Protein AF-D0IIN6-F1 (afdb_monomer_lite)

Structure (mmCIF, N/CA/C/O backbone):
data_AF-D0IIN6-F1
#
_entry.id   AF-D0IIN6-F1
#
loop_
_atom_site.group_PDB
_atom_site.id
_atom_site.type_symbol
_atom_site.label_atom_id
_atom_site.label_alt_id
_atom_site.label_comp_id
_atom_site.label_asym_id
_atom_site.label_entity_id
_atom_site.label_seq_id
_atom_site.pdbx_PDB_ins_code
_atom_site.Cartn_x
_atom_site.Cartn_y
_atom_site.Cartn_z
_atom_site.occupancy
_atom_site.B_iso_or_equiv
_atom_site.auth_seq_id
_atom_site.auth_comp_id
_atom_site.auth_asym_id
_atom_site.auth_atom_id
_atom_site.pdbx_PDB_model_num
ATOM 1 N N . MET A 1 1 ? -13.307 -1.478 1.843 1.00 86.50 1 MET A N 1
ATOM 2 C CA . MET A 1 1 ? -12.385 -2.461 1.232 1.00 86.50 1 MET A CA 1
ATOM 3 C C . MET A 1 1 ? -12.185 -2.228 -0.260 1.00 86.50 1 MET A C 1
ATOM 5 O O . MET A 1 1 ? -11.046 -2.038 -0.649 1.00 86.50 1 MET A O 1
ATOM 9 N N . LEU A 1 2 ? -13.252 -2.179 -1.075 1.00 94.38 2 LEU A N 1
ATOM 10 C CA . LEU A 1 2 ? -13.151 -2.034 -2.539 1.00 94.38 2 LEU A CA 1
ATOM 11 C C . LEU A 1 2 ? -12.252 -0.866 -2.983 1.00 94.38 2 LEU A C 1
ATOM 13 O O . LEU A 1 2 ? -11.308 -1.080 -3.729 1.00 94.38 2 LEU A O 1
ATOM 17 N N . PHE A 1 3 ? -12.486 0.341 -2.459 1.00 94.88 3 PHE A N 1
ATOM 18 C CA . PHE A 1 3 ? -11.671 1.518 -2.788 1.00 94.88 3 PHE A CA 1
ATOM 19 C C . PHE A 1 3 ? -10.205 1.391 -2.364 1.00 94.88 3 PHE A C 1
ATOM 21 O O . PHE A 1 3 ? -9.323 1.862 -3.063 1.00 94.88 3 PHE A O 1
ATOM 28 N N . ILE A 1 4 ? -9.935 0.714 -1.248 1.00 96.19 4 ILE A N 1
ATOM 29 C CA . ILE A 1 4 ? -8.577 0.527 -0.721 1.00 96.19 4 ILE A CA 1
ATOM 30 C C . ILE A 1 4 ? -7.779 -0.388 -1.645 1.00 96.19 4 ILE A C 1
ATOM 32 O O . ILE A 1 4 ? -6.668 -0.058 -2.046 1.00 96.19 4 ILE A O 1
ATOM 36 N N . VAL A 1 5 ? -8.380 -1.517 -2.023 1.00 96.69 5 VAL A N 1
ATOM 37 C CA . VAL A 1 5 ? -7.793 -2.434 -3.003 1.00 96.69 5 VAL A CA 1
ATOM 38 C C . VAL A 1 5 ? -7.645 -1.728 -4.351 1.00 96.69 5 VAL A C 1
ATOM 40 O O . VAL A 1 5 ? -6.601 -1.840 -4.981 1.00 96.69 5 VAL A O 1
ATOM 43 N N . GLY A 1 6 ? -8.645 -0.936 -4.752 1.00 98.19 6 GLY A N 1
ATOM 44 C CA . GLY A 1 6 ? -8.590 -0.105 -5.953 1.00 98.19 6 GLY A CA 1
ATOM 45 C C . GLY A 1 6 ? -7.398 0.855 -5.963 1.00 98.19 6 GLY A C 1
ATOM 46 O O . GLY A 1 6 ? -6.684 0.907 -6.957 1.00 98.19 6 GLY A O 1
ATOM 47 N N . PHE A 1 7 ? -7.124 1.553 -4.857 1.00 97.81 7 PHE A N 1
ATOM 48 C CA . PHE A 1 7 ? -5.962 2.441 -4.748 1.00 97.81 7 PHE A CA 1
ATOM 49 C C . PHE A 1 7 ? -4.633 1.690 -4.818 1.00 97.81 7 PHE A C 1
ATOM 51 O O . PHE A 1 7 ? -3.706 2.177 -5.462 1.00 97.81 7 PHE A O 1
ATOM 58 N N . LEU A 1 8 ? -4.534 0.499 -4.222 1.00 98.06 8 LEU A N 1
ATOM 59 C CA . LEU A 1 8 ? -3.320 -0.313 -4.313 1.00 98.06 8 LEU A CA 1
ATOM 60 C C . LEU A 1 8 ? -3.074 -0.812 -5.746 1.00 98.06 8 LEU A C 1
ATOM 62 O O . LEU A 1 8 ? -1.959 -0.711 -6.252 1.00 98.06 8 LEU A O 1
ATOM 66 N N . VAL A 1 9 ? -4.124 -1.291 -6.423 1.00 98.25 9 VAL A N 1
ATOM 67 C CA . VAL A 1 9 ? -4.055 -1.720 -7.830 1.00 98.25 9 VAL A CA 1
ATOM 68 C C . VAL A 1 9 ? -3.689 -0.547 -8.736 1.00 98.25 9 VAL A C 1
ATOM 70 O O . VAL A 1 9 ? -2.812 -0.682 -9.585 1.00 98.25 9 VAL A O 1
ATOM 73 N N . TYR A 1 10 ? -4.315 0.614 -8.536 1.00 98.12 10 TYR A N 1
ATOM 74 C CA . TYR A 1 10 ? -4.013 1.817 -9.307 1.00 98.12 10 TYR A CA 1
ATOM 75 C C . TYR A 1 10 ? -2.579 2.309 -9.070 1.00 98.12 10 TYR A C 1
ATOM 77 O O . TYR A 1 10 ? -1.902 2.681 -10.024 1.00 98.12 10 TYR A O 1
ATOM 85 N N . SER A 1 11 ? -2.079 2.228 -7.832 1.00 97.06 11 SER A N 1
ATOM 86 C CA . SER A 1 11 ? -0.677 2.536 -7.515 1.00 97.06 11 SER A CA 1
ATOM 87 C C . SER A 1 11 ? 0.275 1.611 -8.277 1.00 97.06 11 SER A C 1
ATOM 89 O O . SER A 1 11 ? 1.231 2.081 -8.879 1.00 97.06 11 SER A O 1
ATOM 91 N N . GLY A 1 12 ? -0.017 0.306 -8.337 1.00 96.62 12 GLY A N 1
ATOM 92 C CA . GLY A 1 12 ? 0.790 -0.639 -9.117 1.00 96.62 12 GLY A CA 1
ATOM 93 C C . GLY A 1 12 ? 0.716 -0.379 -10.624 1.00 96.62 12 GLY A C 1
ATOM 94 O O . GLY A 1 12 ? 1.719 -0.493 -11.321 1.00 96.62 12 GLY A O 1
ATOM 95 N N . PHE A 1 13 ? -0.452 0.020 -11.131 1.00 97.69 13 PHE A N 1
ATOM 96 C CA . PHE A 1 13 ? -0.615 0.405 -12.533 1.00 97.69 13 PHE A CA 1
ATOM 97 C C . PHE A 1 13 ? 0.243 1.625 -12.901 1.00 97.69 13 PHE A C 1
ATOM 99 O O . PHE A 1 13 ? 0.836 1.640 -13.977 1.00 97.69 13 PHE A O 1
ATOM 106 N N . ILE A 1 14 ? 0.368 2.613 -12.009 1.00 96.25 14 ILE A N 1
ATOM 107 C CA . ILE A 1 14 ? 1.243 3.775 -12.223 1.00 96.25 14 ILE A CA 1
ATOM 108 C C . ILE A 1 14 ? 2.702 3.337 -12.396 1.00 96.25 14 ILE A C 1
ATOM 110 O O . ILE A 1 14 ? 3.334 3.776 -13.354 1.00 96.25 14 ILE A O 1
ATOM 114 N N . GLU A 1 15 ? 3.215 2.438 -11.552 1.00 95.94 15 GLU A N 1
ATOM 115 C CA . GLU A 1 15 ? 4.595 1.930 -11.659 1.00 95.94 15 GLU A CA 1
ATOM 116 C C . GLU A 1 15 ? 4.877 1.249 -13.003 1.00 95.94 15 GLU A C 1
ATOM 118 O O . GLU A 1 15 ? 5.974 1.356 -13.551 1.00 95.94 15 GLU A O 1
ATOM 123 N N . LEU A 1 16 ? 3.870 0.586 -13.580 1.00 95.44 16 LEU A N 1
ATOM 124 C CA . LEU A 1 16 ? 3.972 0.002 -14.918 1.00 95.44 16 LEU A CA 1
ATOM 125 C C . LEU A 1 16 ? 3.983 1.066 -16.022 1.00 95.44 16 LEU A C 1
ATOM 127 O O . LEU A 1 16 ? 4.620 0.861 -17.052 1.00 95.44 16 LEU A O 1
ATOM 131 N N . VAL A 1 17 ? 3.280 2.187 -15.833 1.00 95.62 17 VAL A N 1
ATOM 132 C CA . VAL A 1 17 ? 3.184 3.279 -16.816 1.00 95.62 17 VAL A CA 1
ATOM 133 C C . VAL A 1 17 ? 4.401 4.211 -16.768 1.00 95.62 17 VAL A C 1
ATOM 135 O O . VAL A 1 17 ? 4.814 4.723 -17.808 1.00 95.62 17 VAL A O 1
ATOM 138 N N . GLN A 1 18 ? 5.005 4.417 -15.594 1.00 94.94 18 GLN A N 1
ATOM 139 C CA . GLN A 1 18 ? 6.129 5.340 -15.382 1.00 94.94 18 GLN A CA 1
ATOM 140 C C . GLN A 1 18 ? 7.307 5.173 -16.378 1.00 94.94 18 GLN A C 1
ATOM 142 O O . GLN A 1 18 ? 7.746 6.193 -16.922 1.00 94.94 18 GLN A O 1
ATOM 147 N N . PRO A 1 19 ? 7.762 3.946 -16.726 1.00 94.06 19 PRO A N 1
ATOM 148 C CA . PRO A 1 19 ? 8.795 3.715 -17.746 1.00 94.06 19 PRO A CA 1
ATOM 149 C C . PRO A 1 19 ? 8.495 4.335 -19.113 1.00 94.06 19 PRO A C 1
ATOM 151 O O . PRO A 1 19 ? 9.412 4.766 -19.811 1.00 94.06 19 PRO A O 1
ATOM 154 N N . TYR A 1 20 ? 7.218 4.426 -19.490 1.00 95.19 20 TYR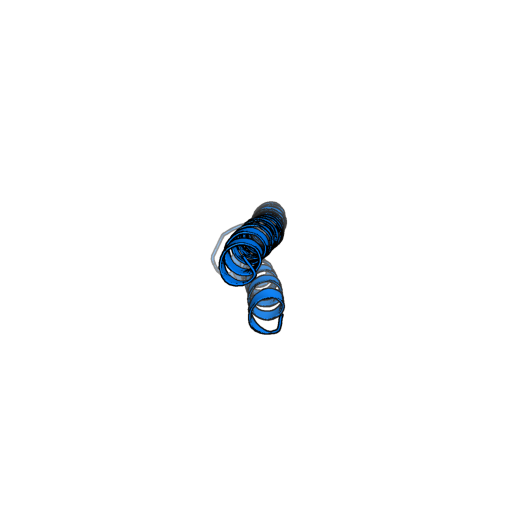 A N 1
ATOM 155 C CA . TYR A 1 20 ? 6.793 4.975 -20.780 1.00 95.19 20 TYR A CA 1
ATOM 156 C C . TYR A 1 20 ? 6.763 6.509 -20.807 1.00 95.19 20 TYR A C 1
ATOM 158 O O . TYR A 1 20 ? 6.652 7.096 -21.881 1.00 95.19 20 TYR A O 1
ATOM 166 N N . VAL A 1 21 ? 6.886 7.166 -19.650 1.00 95.06 21 VAL A N 1
ATOM 167 C CA . VAL A 1 21 ? 6.923 8.633 -19.512 1.00 95.06 21 VAL A CA 1
ATOM 168 C C . VAL A 1 21 ? 8.283 9.137 -19.019 1.00 95.06 21 VAL A C 1
ATOM 170 O O . VAL A 1 21 ? 8.377 10.207 -18.424 1.00 95.06 21 VAL A O 1
ATOM 173 N N . ASN A 1 22 ? 9.351 8.384 -19.310 1.00 92.75 22 ASN A N 1
ATOM 174 C CA . ASN A 1 22 ? 10.740 8.742 -19.009 1.00 92.75 22 ASN A CA 1
ATOM 175 C C . ASN A 1 22 ? 11.056 8.826 -17.499 1.00 92.75 22 ASN A C 1
ATOM 177 O O . ASN A 1 22 ? 11.870 9.642 -17.063 1.00 92.75 22 ASN A O 1
ATOM 181 N N . ARG A 1 23 ? 10.407 7.973 -16.695 1.00 93.44 23 ARG A N 1
ATOM 182 C CA . ARG A 1 23 ? 10.690 7.766 -15.266 1.00 93.44 23 ARG A CA 1
ATOM 183 C C . ARG A 1 23 ? 10.937 6.276 -15.003 1.00 93.44 23 ARG A C 1
ATOM 185 O O . ARG A 1 23 ? 10.344 5.434 -15.661 1.00 93.44 23 ARG A O 1
ATOM 192 N N . TYR A 1 24 ? 11.808 5.922 -14.062 1.00 88.06 24 TYR A N 1
ATOM 193 C CA . TYR A 1 24 ? 11.983 4.519 -13.663 1.00 88.06 24 TYR A CA 1
ATOM 194 C C . TYR A 1 24 ? 10.790 4.044 -12.834 1.00 88.06 24 TYR A C 1
ATOM 196 O O . TYR A 1 24 ? 10.231 4.840 -12.089 1.00 88.06 24 TYR A O 1
ATOM 204 N N . GLY A 1 25 ? 10.440 2.758 -12.941 1.00 79.94 25 GLY A N 1
ATOM 205 C CA . GLY A 1 25 ? 9.496 2.145 -12.006 1.00 79.94 25 GLY A CA 1
ATOM 206 C C . GLY A 1 25 ? 10.100 2.161 -10.604 1.00 79.94 25 GLY A C 1
ATOM 207 O O . GLY A 1 25 ? 11.100 1.485 -10.344 1.00 79.94 25 GLY A O 1
ATOM 208 N N . GLU A 1 26 ? 9.520 2.961 -9.722 1.00 92.62 26 GLU A N 1
ATOM 209 C CA . GLU A 1 26 ? 9.958 3.170 -8.354 1.00 92.62 26 GLU A CA 1
ATOM 210 C C . GLU A 1 26 ? 9.057 2.361 -7.424 1.00 92.62 26 GLU A C 1
ATOM 212 O O . GLU A 1 26 ? 8.213 2.876 -6.706 1.00 92.62 26 GLU A O 1
ATOM 217 N N . TRP A 1 27 ? 9.260 1.045 -7.388 1.00 93.69 27 TRP A N 1
ATOM 218 C CA . TRP A 1 27 ? 8.437 0.122 -6.592 1.00 93.69 27 TRP A CA 1
ATOM 219 C C . TRP A 1 27 ? 8.358 0.459 -5.090 1.00 93.69 27 TRP A C 1
ATOM 221 O O . TRP A 1 27 ? 7.452 -0.007 -4.395 1.00 93.69 27 TRP A O 1
ATOM 231 N N . LEU A 1 28 ? 9.289 1.271 -4.578 1.00 96.06 28 LEU A N 1
ATOM 232 C CA . LEU A 1 28 ? 9.213 1.837 -3.231 1.00 96.06 28 LEU A CA 1
ATOM 233 C C . LEU A 1 28 ? 8.028 2.797 -3.065 1.00 96.06 28 LEU A C 1
ATOM 235 O O . LEU A 1 28 ? 7.416 2.781 -1.999 1.00 96.06 28 LEU A O 1
ATOM 239 N N . ASP A 1 29 ? 7.639 3.541 -4.103 1.00 95.00 29 ASP A N 1
ATOM 240 C CA . ASP A 1 29 ? 6.430 4.371 -4.116 1.00 95.00 29 ASP A CA 1
ATOM 241 C C . ASP A 1 29 ? 5.184 3.495 -3.954 1.00 95.00 29 ASP A C 1
ATOM 243 O O . ASP A 1 29 ? 4.300 3.809 -3.154 1.00 95.00 29 ASP A O 1
ATOM 247 N N . LEU A 1 30 ? 5.115 2.338 -4.625 1.00 96.50 30 LEU A N 1
ATOM 248 C CA . LEU A 1 30 ? 4.033 1.369 -4.406 1.00 96.50 30 LEU A CA 1
ATOM 249 C C . LEU A 1 30 ? 4.003 0.872 -2.953 1.00 96.50 30 LEU A C 1
ATOM 251 O O . LEU A 1 30 ? 2.933 0.798 -2.343 1.00 96.50 30 LEU A O 1
ATOM 255 N N . GLY A 1 31 ? 5.172 0.565 -2.384 1.00 97.75 31 GLY A N 1
ATOM 256 C CA . GLY A 1 31 ? 5.310 0.180 -0.980 1.00 97.75 31 GLY A CA 1
ATOM 257 C C . GLY A 1 31 ? 4.837 1.275 -0.017 1.00 97.75 31 GLY A C 1
ATOM 258 O O . GLY A 1 31 ? 4.074 0.992 0.907 1.00 97.75 31 GLY A O 1
ATOM 259 N N . ALA A 1 32 ? 5.225 2.528 -0.261 1.00 98.06 32 ALA A N 1
ATOM 260 C CA . ALA A 1 32 ? 4.824 3.685 0.533 1.00 98.06 32 ALA A CA 1
ATOM 261 C C . ALA A 1 32 ? 3.313 3.947 0.443 1.00 98.06 32 ALA A C 1
ATOM 263 O O . ALA A 1 32 ? 2.662 4.146 1.470 1.00 98.06 32 ALA A O 1
ATOM 264 N N . ASN A 1 33 ? 2.730 3.862 -0.757 1.00 97.81 33 ASN A N 1
ATOM 265 C CA . ASN A 1 33 ? 1.283 3.962 -0.964 1.00 97.81 33 ASN A CA 1
ATOM 266 C C . ASN A 1 33 ? 0.531 2.850 -0.215 1.00 97.81 33 ASN A C 1
ATOM 268 O O . ASN A 1 33 ? -0.432 3.120 0.507 1.00 97.81 33 ASN A O 1
ATOM 272 N N . GLY A 1 34 ? 1.000 1.602 -0.318 1.00 98.06 34 GLY A N 1
ATOM 273 C CA . GLY A 1 34 ? 0.441 0.468 0.419 1.00 98.06 34 GLY A CA 1
ATOM 274 C C . GLY A 1 34 ? 0.519 0.649 1.938 1.00 98.06 34 GLY A C 1
ATOM 275 O O . GLY A 1 34 ? -0.476 0.445 2.637 1.00 98.06 34 GLY A O 1
ATOM 276 N N . ALA A 1 35 ? 1.663 1.099 2.454 1.00 98.38 35 ALA A N 1
ATOM 277 C CA . ALA A 1 35 ? 1.837 1.407 3.872 1.00 98.38 35 ALA A CA 1
ATOM 278 C C . ALA A 1 35 ? 0.895 2.533 4.332 1.0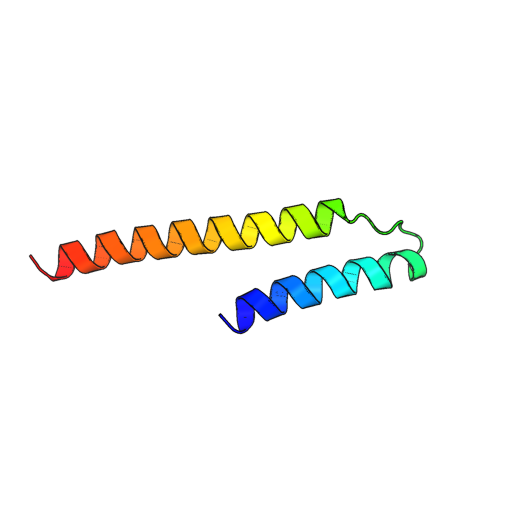0 98.38 35 ALA A C 1
ATOM 280 O O . ALA A 1 35 ? 0.245 2.405 5.372 1.00 98.38 35 ALA A O 1
ATOM 281 N N . GLY A 1 36 ? 0.746 3.594 3.534 1.00 98.31 36 GLY A N 1
ATOM 282 C CA . GLY A 1 36 ? -0.193 4.685 3.791 1.00 98.31 36 GLY A CA 1
ATOM 283 C C . GLY A 1 36 ? -1.643 4.206 3.904 1.00 98.31 36 GLY A C 1
ATOM 284 O O . GLY A 1 36 ? -2.354 4.610 4.826 1.00 98.31 36 GLY A O 1
ATOM 285 N N . LEU A 1 37 ? -2.070 3.279 3.037 1.00 98.25 37 LEU A N 1
ATOM 286 C CA . LEU A 1 37 ? -3.397 2.658 3.126 1.00 98.25 37 LEU A CA 1
ATOM 287 C C . LEU A 1 37 ? -3.581 1.893 4.444 1.00 98.25 37 LEU A C 1
ATOM 289 O O . LEU A 1 37 ? -4.605 2.065 5.106 1.00 98.25 37 LEU A O 1
ATOM 293 N N . VAL A 1 38 ? -2.597 1.087 4.862 1.00 98.19 38 VAL A N 1
ATOM 294 C CA . VAL A 1 38 ? -2.655 0.342 6.135 1.00 98.19 38 VAL A CA 1
ATOM 295 C C . VAL A 1 38 ? -2.752 1.293 7.326 1.00 98.19 38 VAL A C 1
ATOM 297 O O . VAL A 1 38 ? -3.607 1.111 8.199 1.00 98.19 38 VAL A O 1
ATOM 300 N N . VAL A 1 39 ? -1.919 2.334 7.353 1.00 98.50 39 VAL A N 1
ATOM 301 C CA . VAL A 1 39 ? -1.936 3.351 8.412 1.00 98.50 39 VAL A CA 1
ATOM 302 C C . VAL A 1 39 ? -3.290 4.063 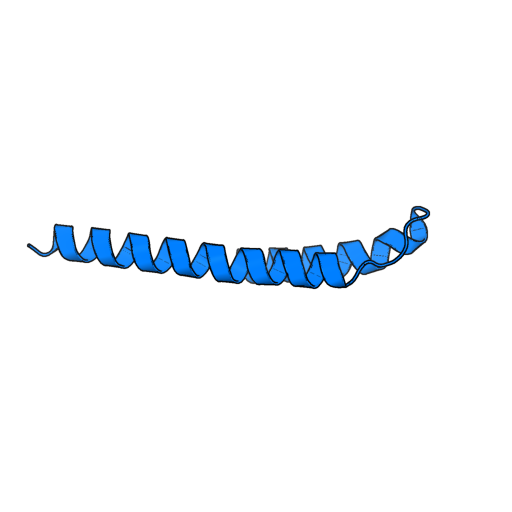8.459 1.00 98.50 39 VAL A C 1
ATOM 304 O O . VAL A 1 39 ? -3.897 4.146 9.527 1.00 98.50 39 VAL A O 1
ATOM 307 N N . GLY A 1 40 ? -3.820 4.499 7.314 1.00 97.50 40 GLY A N 1
ATOM 308 C CA . GLY A 1 40 ? -5.122 5.165 7.233 1.00 97.50 40 GLY A CA 1
ATOM 309 C C . GLY A 1 40 ? -6.275 4.302 7.754 1.00 97.50 40 GLY A C 1
ATOM 310 O O . GLY A 1 40 ? -7.098 4.778 8.539 1.00 97.50 40 GLY A O 1
ATOM 311 N N . ILE A 1 41 ? -6.313 3.014 7.392 1.00 97.50 41 ILE A N 1
ATOM 312 C CA . ILE A 1 41 ? -7.318 2.061 7.902 1.00 97.50 41 ILE A CA 1
ATOM 313 C C . ILE A 1 41 ? -7.199 1.896 9.411 1.00 97.50 41 ILE A C 1
ATOM 315 O O . ILE A 1 41 ? -8.215 1.836 10.106 1.00 97.50 41 ILE A O 1
ATOM 319 N N . SER A 1 42 ? -5.969 1.815 9.914 1.00 98.00 42 SER A N 1
ATOM 320 C CA . SER A 1 42 ? -5.693 1.608 11.334 1.00 98.00 42 SER A CA 1
ATOM 321 C C . SER A 1 42 ? -6.197 2.793 12.156 1.00 98.00 42 SER A C 1
ATOM 323 O O . SER A 1 42 ? -6.936 2.603 13.122 1.00 98.00 42 SER A O 1
ATOM 325 N N . ILE A 1 43 ? -5.897 4.018 11.710 1.00 98.31 43 ILE A N 1
ATOM 326 C CA . ILE A 1 43 ? -6.387 5.255 12.331 1.00 98.31 43 ILE A CA 1
AT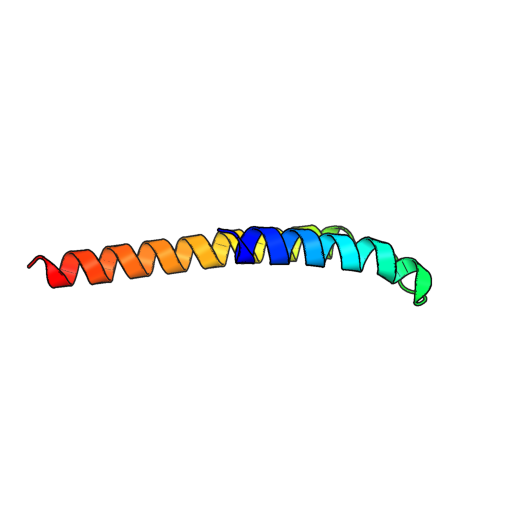OM 327 C C . ILE A 1 43 ? -7.916 5.320 12.275 1.00 98.31 43 ILE A C 1
ATOM 329 O O . ILE A 1 43 ? -8.553 5.557 13.299 1.00 98.31 43 ILE A O 1
ATOM 333 N N . ALA A 1 44 ? -8.526 5.069 11.114 1.00 96.88 44 ALA A N 1
ATOM 334 C CA . ALA A 1 44 ? -9.981 5.115 10.966 1.00 96.88 44 ALA A CA 1
ATOM 335 C C . ALA A 1 44 ? -10.690 4.078 11.854 1.00 96.88 44 ALA A C 1
ATOM 337 O O . ALA A 1 44 ? -11.717 4.373 12.469 1.00 96.88 44 ALA A O 1
ATOM 338 N N . SER A 1 45 ? -10.129 2.872 11.959 1.00 96.38 45 SER A N 1
ATOM 339 C CA . SER A 1 45 ? -10.659 1.797 12.805 1.00 96.38 45 SER A CA 1
ATOM 340 C C . SER A 1 45 ? -10.563 2.148 14.287 1.00 96.38 45 SER A C 1
ATOM 342 O O . SER A 1 45 ? -11.515 1.922 15.035 1.00 96.38 45 SER A O 1
ATOM 344 N N . PHE A 1 46 ? -9.445 2.748 14.700 1.00 97.69 46 PHE A N 1
ATOM 345 C CA . PHE A 1 46 ? -9.245 3.222 16.064 1.00 97.69 46 PHE A CA 1
ATOM 346 C C . PHE A 1 46 ? -10.174 4.392 16.413 1.00 97.69 46 PHE A C 1
ATOM 348 O O . PHE A 1 46 ? -10.854 4.364 17.434 1.00 97.69 46 PHE A O 1
ATOM 355 N N . ALA A 1 47 ? -10.298 5.389 15.537 1.00 97.62 47 ALA A N 1
ATOM 356 C CA . ALA A 1 47 ? -11.233 6.495 15.736 1.00 97.62 47 ALA A CA 1
ATOM 357 C C . ALA A 1 47 ? -12.682 5.991 15.847 1.00 97.62 47 ALA A C 1
ATOM 359 O O . ALA A 1 47 ? -13.427 6.393 16.741 1.00 97.62 47 ALA A O 1
ATOM 360 N N . ARG A 1 48 ? -13.073 5.044 14.984 1.00 96.81 48 ARG A N 1
ATOM 361 C CA . ARG A 1 48 ? -14.397 4.417 15.035 1.00 96.81 48 ARG A CA 1
ATOM 362 C C . ARG A 1 48 ? -14.634 3.682 16.355 1.00 96.81 48 ARG A C 1
ATOM 364 O O . ARG A 1 48 ? -15.750 3.742 16.865 1.00 96.81 48 ARG A O 1
ATOM 371 N N . SER A 1 49 ? -13.634 2.987 16.902 1.00 95.75 49 SER A N 1
ATOM 372 C CA . SER A 1 49 ? -13.797 2.260 18.167 1.00 95.75 49 SER A CA 1
ATOM 373 C C . SER A 1 49 ? -14.015 3.209 19.348 1.00 95.75 49 SER A C 1
ATOM 375 O O . SER A 1 49 ? -14.885 2.939 20.173 1.00 95.75 49 SER A O 1
ATOM 377 N N . ILE A 1 50 ? -13.314 4.349 19.383 1.00 96.62 50 ILE A N 1
ATOM 378 C CA . ILE A 1 50 ? -13.517 5.394 20.398 1.00 96.62 50 ILE A CA 1
ATOM 379 C C . ILE A 1 50 ? -14.934 5.967 20.306 1.00 96.62 50 ILE A C 1
ATOM 381 O O . ILE A 1 50 ? -15.658 5.965 21.298 1.00 96.62 50 ILE A O 1
ATOM 385 N N . ILE A 1 51 ? -15.360 6.387 19.110 1.00 96.19 51 ILE A N 1
ATOM 386 C CA . ILE A 1 51 ? -16.676 7.014 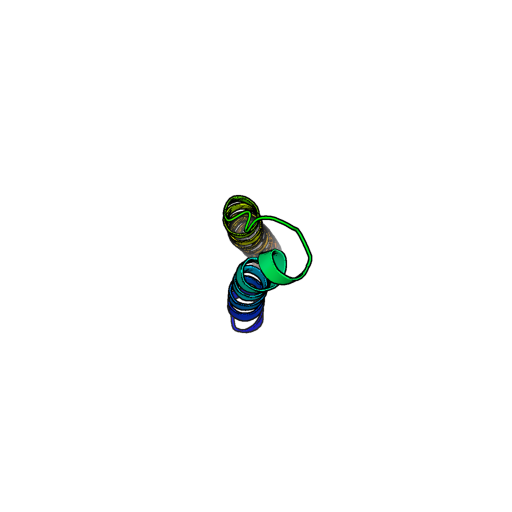18.899 1.00 96.19 51 ILE A CA 1
ATOM 387 C C . ILE A 1 51 ? -17.818 6.057 19.268 1.00 96.19 51 ILE A C 1
ATOM 389 O O . ILE A 1 51 ?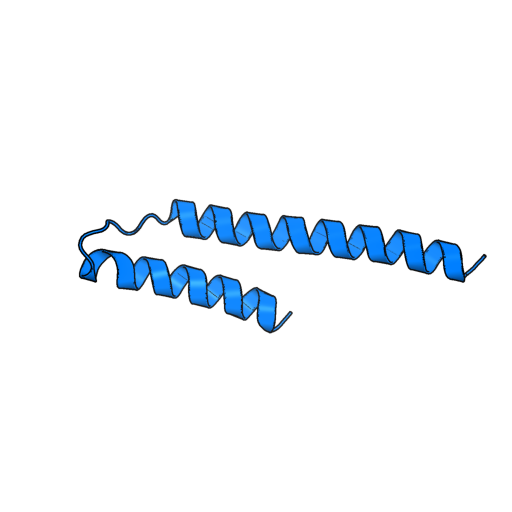 -18.816 6.459 19.864 1.00 96.19 51 ILE A O 1
ATOM 393 N N . LEU A 1 52 ? -17.697 4.776 18.909 1.00 94.12 52 LEU A N 1
ATOM 394 C CA . LEU A 1 52 ? -18.718 3.782 19.247 1.00 94.12 52 LEU A CA 1
ATOM 395 C C . LEU A 1 52 ? -18.772 3.477 20.742 1.00 94.12 52 LEU A C 1
ATOM 397 O O . LEU A 1 52 ? -19.860 3.238 21.258 1.00 94.12 52 LEU A O 1
ATOM 401 N N . LYS A 1 53 ? -17.625 3.501 21.428 1.00 88.62 53 LYS A N 1
ATOM 402 C CA . LYS A 1 53 ? -17.564 3.329 22.880 1.00 88.62 53 LYS A CA 1
ATOM 403 C C . LYS A 1 53 ? -18.242 4.491 23.610 1.00 88.62 53 LYS A C 1
ATOM 405 O O . LYS A 1 53 ? -18.946 4.250 24.580 1.00 88.62 53 LYS A O 1
ATOM 410 N N . GLU A 1 54 ? -18.066 5.721 23.130 1.00 83.88 54 GLU A N 1
ATOM 411 C CA . GLU A 1 54 ? -18.718 6.911 23.692 1.00 83.88 54 GLU A CA 1
ATOM 412 C C . GLU A 1 54 ? -20.243 6.873 23.520 1.00 83.88 54 GLU A C 1
ATOM 414 O O . GLU A 1 54 ? -20.965 7.161 24.462 1.00 83.88 54 GLU A O 1
ATOM 419 N N . LYS A 1 55 ? -20.752 6.436 22.359 1.00 75.94 55 LYS A N 1
ATOM 420 C CA . LYS A 1 55 ? -22.205 6.317 22.118 1.00 75.94 55 LYS A CA 1
ATOM 421 C C . LYS A 1 55 ? -22.914 5.225 22.928 1.00 75.94 55 LYS A C 1
ATOM 423 O O . LYS A 1 55 ? -24.142 5.192 22.916 1.00 75.94 55 LYS A O 1
ATOM 428 N N . SER A 1 56 ? -22.177 4.286 23.519 1.00 70.56 56 SER A N 1
ATOM 429 C CA . SER A 1 56 ? -22.753 3.181 24.299 1.00 70.56 56 SER A CA 1
ATOM 430 C C . SER A 1 56 ? -22.743 3.433 25.813 1.00 70.56 56 SER A C 1
ATOM 432 O O . SER A 1 56 ? -23.175 2.548 26.554 1.00 70.56 56 SER A O 1
ATOM 434 N N . LEU A 1 57 ? -22.214 4.578 26.255 1.00 62.16 57 LEU A N 1
ATOM 435 C CA . LEU A 1 57 ? -22.241 5.070 27.635 1.00 62.16 57 LEU A CA 1
ATOM 436 C C . LEU A 1 57 ? -23.382 6.079 27.803 1.00 62.16 57 LEU A C 1
ATOM 438 O O . LEU A 1 57 ? -23.952 6.100 28.914 1.00 62.16 57 LEU A O 1
#

pLDDT: mean 94.12, std 6.94, range [62.16, 98.5]

Foldseek 3Di:
DVVLVVQLVVQVVVLVCQVVVVHHSPCVSSVVSNVVSVVVVVVVVVVVVVVVVVVVD

Secondary structure (DSSP, 8-state):
-HHHHHHHHHHHHHHHHGGGGT----HHHHHHHHHHHHHHHHHHHHHHHHHHHHTT-

Sequence (57 aa):
MLFIVGFLVYSGFIELVQPYVNRYGEWLDLGANGAGLVVGISIASFARSIILKEKSL

Radius of gyration: 16.35 Å; chains: 1; bounding box: 35×11×48 Å